Protein AF-A0A2H5C2C5-F1 (afdb_monomer_lite)

pLDDT: mean 87.58, std 14.24, range [34.75, 98.12]

Secondary structure (DSSP, 8-state):
-----STT--S-S-PPPEEEEEEEEE-TTS-EEEEEEEEEEEEETTEEEE-SSHHHHHHHHHHHHHHHHHTTSTTPPEEEEE--SSPEEEEETTEEEEE--SEEEEEE-TTS-EEEEEEEE-----HHHHHHHHHHHHHHTTTSEEEEESTTTTSS----HHHHHHHHHHT---

Organism: Escherichia coli (NCBI:txid562)

InterPro domains:
  IPR059783 Restriction endonuclease-like, C-terminal domain [PF27227] (52-152)

Structure (mmCIF, N/CA/C/O backbone):
data_AF-A0A2H5C2C5-F1
#
_entry.id   AF-A0A2H5C2C5-F1
#
loop_
_atom_site.group_PDB
_atom_site.id
_atom_site.type_symbol
_atom_site.label_atom_id
_atom_site.label_alt_id
_atom_site.label_comp_id
_atom_site.label_asym_id
_atom_site.label_entity_id
_atom_site.label_seq_id
_atom_site.pdbx_PDB_ins_code
_atom_site.Cartn_x
_atom_site.Cartn_y
_atom_site.Cartn_z
_atom_site.occupancy
_atom_site.B_iso_or_equiv
_atom_site.auth_seq_id
_atom_site.auth_comp_id
_atom_site.auth_asym_id
_atom_site.auth_atom_id
_atom_site.pdbx_PDB_model_num
ATOM 1 N N . MET A 1 1 ? 33.306 -13.096 -11.673 1.00 34.75 1 MET A N 1
ATOM 2 C CA . MET A 1 1 ? 31.858 -13.320 -11.874 1.00 34.75 1 MET A CA 1
ATOM 3 C C . MET A 1 1 ? 31.143 -12.064 -11.377 1.00 34.75 1 MET A C 1
ATOM 5 O O . MET A 1 1 ? 31.169 -11.815 -10.180 1.00 34.75 1 MET A O 1
ATOM 9 N N . ARG A 1 2 ? 30.671 -11.184 -12.277 1.00 35.06 2 ARG A N 1
ATOM 10 C CA . ARG A 1 2 ? 29.981 -9.939 -11.882 1.00 35.06 2 ARG A CA 1
ATOM 11 C C . ARG A 1 2 ? 28.638 -10.330 -11.271 1.00 35.06 2 ARG A C 1
ATOM 13 O O . ARG A 1 2 ? 27.804 -10.909 -11.960 1.00 35.06 2 ARG A O 1
ATOM 20 N N . GLY A 1 3 ? 28.491 -10.104 -9.969 1.00 39.91 3 GLY A N 1
ATOM 21 C CA . GLY A 1 3 ? 27.269 -10.416 -9.241 1.00 39.91 3 GLY A CA 1
ATOM 22 C C . GLY A 1 3 ? 26.114 -9.593 -9.793 1.00 39.91 3 GLY A C 1
ATOM 23 O O . GLY A 1 3 ? 26.196 -8.370 -9.845 1.00 39.91 3 GLY A O 1
ATOM 24 N N . ILE A 1 4 ? 25.050 -10.271 -10.212 1.00 41.81 4 ILE A N 1
ATOM 25 C CA . ILE A 1 4 ? 23.765 -9.639 -10.490 1.00 41.81 4 ILE A CA 1
ATOM 26 C C . ILE A 1 4 ? 23.242 -9.107 -9.144 1.00 41.81 4 ILE A C 1
ATOM 28 O O . ILE A 1 4 ? 22.851 -9.886 -8.261 1.00 41.81 4 ILE A O 1
ATOM 32 N N . SER A 1 5 ? 23.305 -7.786 -8.958 1.00 43.16 5 SER A N 1
ATOM 33 C CA . SER A 1 5 ? 22.612 -7.084 -7.881 1.00 43.16 5 SER A CA 1
ATOM 34 C C . SER A 1 5 ? 21.187 -6.793 -8.346 1.00 43.16 5 SER A C 1
ATOM 36 O O . SER A 1 5 ? 20.969 -6.123 -9.349 1.00 43.16 5 SER A O 1
ATOM 38 N N . ILE A 1 6 ? 20.207 -7.333 -7.627 1.00 53.19 6 ILE A N 1
ATOM 39 C CA . ILE A 1 6 ? 18.797 -6.969 -7.786 1.00 53.19 6 ILE A CA 1
ATOM 40 C C . ILE A 1 6 ? 18.451 -6.201 -6.510 1.00 53.19 6 ILE A C 1
ATOM 42 O O . ILE A 1 6 ? 18.675 -6.719 -5.418 1.00 53.19 6 ILE A O 1
ATOM 46 N N . ASN A 1 7 ? 17.976 -4.962 -6.653 1.00 54.75 7 ASN A N 1
ATOM 47 C CA . ASN A 1 7 ? 17.563 -4.050 -5.572 1.00 54.75 7 ASN A CA 1
ATOM 48 C C . ASN A 1 7 ? 18.650 -3.560 -4.598 1.00 54.75 7 ASN A C 1
ATOM 50 O O . ASN A 1 7 ? 18.344 -3.260 -3.452 1.00 54.75 7 ASN A O 1
ATOM 54 N N . GLY A 1 8 ? 19.918 -3.455 -5.013 1.00 43.75 8 GLY A N 1
ATOM 55 C CA . GLY A 1 8 ? 20.953 -2.809 -4.184 1.00 43.75 8 GLY A CA 1
ATOM 56 C C . GLY A 1 8 ? 21.266 -3.501 -2.844 1.00 43.75 8 GLY A C 1
ATOM 57 O O . GLY A 1 8 ? 22.111 -3.012 -2.098 1.00 43.75 8 GLY A O 1
ATOM 58 N N . GLU A 1 9 ? 20.649 -4.647 -2.542 1.00 46.41 9 GLU A N 1
ATOM 59 C CA . GLU A 1 9 ? 20.956 -5.429 -1.349 1.00 46.41 9 GLU A CA 1
ATOM 60 C C . GLU A 1 9 ? 22.286 -6.164 -1.548 1.00 46.41 9 GLU A C 1
ATOM 62 O O . GLU A 1 9 ? 22.389 -7.213 -2.193 1.00 46.41 9 GLU A O 1
ATOM 67 N N . ALA A 1 10 ? 23.341 -5.578 -0.989 1.00 45.31 10 ALA A N 1
ATOM 68 C CA . ALA A 1 10 ? 24.585 -6.273 -0.732 1.00 45.31 10 ALA A CA 1
ATOM 69 C C . ALA A 1 10 ? 24.447 -7.033 0.596 1.00 45.31 10 ALA A C 1
ATOM 71 O O . ALA A 1 10 ? 24.430 -6.393 1.639 1.00 45.31 10 ALA A O 1
ATOM 72 N N . GLN A 1 11 ? 24.368 -8.372 0.544 1.00 46.47 11 GLN A N 1
ATOM 73 C CA . GLN A 1 11 ? 24.955 -9.358 1.486 1.00 46.47 11 GLN A CA 1
ATOM 74 C C . GLN A 1 11 ? 24.100 -10.620 1.729 1.00 46.47 11 GLN A C 1
ATOM 76 O O . GLN A 1 11 ? 22.913 -10.679 1.428 1.00 46.47 11 GLN A O 1
ATOM 81 N N . GLY A 1 12 ? 24.792 -11.672 2.189 1.00 45.47 12 GLY A N 1
ATOM 82 C CA . GLY A 1 12 ? 24.364 -13.069 2.251 1.00 45.47 12 GLY A CA 1
ATOM 83 C C . GLY A 1 12 ? 23.118 -13.343 3.092 1.00 45.47 12 GLY A C 1
ATOM 84 O O . GLY A 1 12 ? 23.030 -12.985 4.261 1.00 45.47 12 GLY A O 1
ATOM 85 N N . GLY A 1 13 ? 22.179 -14.051 2.472 1.00 55.91 13 GLY A N 1
ATOM 86 C CA . GLY A 1 13 ? 20.928 -14.529 3.042 1.00 55.91 13 GLY A CA 1
ATOM 87 C C . GLY A 1 13 ? 20.071 -15.166 1.945 1.00 55.91 13 GLY A C 1
ATOM 88 O O . GLY A 1 13 ? 20.385 -15.045 0.756 1.00 55.91 13 GLY A O 1
ATOM 89 N N . ILE A 1 14 ? 18.994 -15.856 2.331 1.00 57.78 14 ILE A N 1
ATOM 90 C CA . ILE A 1 14 ? 17.983 -16.326 1.374 1.00 57.78 14 ILE A CA 1
ATOM 91 C C . ILE A 1 14 ? 17.306 -15.083 0.803 1.00 57.78 14 ILE A C 1
ATOM 93 O O . ILE A 1 14 ? 16.628 -14.355 1.529 1.00 57.78 14 ILE A O 1
ATOM 97 N N . ARG A 1 15 ? 17.520 -14.824 -0.489 1.00 67.69 15 ARG A N 1
ATOM 98 C CA . ARG A 1 15 ? 16.862 -13.705 -1.162 1.00 67.69 15 ARG A CA 1
ATOM 99 C C . ARG A 1 15 ? 15.348 -13.959 -1.196 1.00 67.69 15 ARG A C 1
ATOM 101 O O . ARG A 1 15 ? 14.944 -15.106 -1.417 1.00 67.69 15 ARG A O 1
ATOM 108 N N . PRO A 1 16 ? 14.510 -12.930 -0.983 1.00 73.25 16 PRO A N 1
ATOM 109 C CA . PRO A 1 16 ? 13.069 -13.074 -1.150 1.00 73.25 16 PRO A CA 1
ATOM 110 C C . PRO A 1 16 ? 12.740 -13.540 -2.580 1.00 73.25 16 PRO A C 1
ATOM 112 O O . PRO A 1 16 ? 13.557 -13.365 -3.484 1.00 73.25 16 PRO A O 1
ATOM 115 N N . PRO A 1 17 ? 11.566 -14.147 -2.816 1.00 87.00 17 PRO A N 1
ATOM 116 C CA . PRO A 1 17 ? 11.157 -14.498 -4.172 1.00 87.00 17 PRO A CA 1
ATOM 117 C C . PRO A 1 17 ? 11.040 -13.242 -5.043 1.00 87.00 17 PRO A C 1
ATOM 119 O O . PRO A 1 17 ? 10.739 -12.169 -4.529 1.00 87.00 17 PRO A O 1
ATOM 122 N N . TYR A 1 18 ? 11.249 -13.377 -6.353 1.00 87.94 18 TYR A N 1
ATOM 123 C CA . TYR A 1 18 ? 11.125 -12.275 -7.309 1.00 87.94 18 TYR A CA 1
ATOM 124 C C . TYR A 1 18 ? 10.106 -12.616 -8.392 1.00 87.94 18 TYR A C 1
ATOM 126 O O . TYR A 1 18 ? 10.045 -13.760 -8.846 1.00 87.94 18 TYR A O 1
ATOM 134 N N . TRP A 1 19 ? 9.367 -11.614 -8.862 1.00 88.06 19 TRP A N 1
ATOM 135 C CA . TRP A 1 19 ? 8.814 -11.663 -10.211 1.00 88.06 19 TRP A CA 1
ATOM 136 C C . TRP A 1 19 ? 9.889 -11.253 -11.192 1.00 88.06 19 TRP A C 1
ATOM 138 O O . TRP A 1 19 ? 10.569 -10.255 -10.971 1.00 88.06 19 TRP A O 1
ATOM 148 N N . VAL A 1 20 ? 10.029 -12.030 -12.263 1.00 89.19 20 VAL A N 1
ATOM 149 C CA . VAL A 1 20 ? 10.970 -11.751 -13.341 1.00 89.19 20 VAL A CA 1
ATOM 150 C C . VAL A 1 20 ? 10.201 -11.709 -14.652 1.00 89.19 20 VAL A C 1
ATOM 152 O O . VAL A 1 20 ? 9.478 -12.650 -14.977 1.00 89.19 20 VAL A O 1
ATOM 155 N N . ILE A 1 21 ? 10.363 -10.623 -15.398 1.00 89.50 21 ILE A N 1
ATOM 156 C CA . ILE A 1 21 ? 9.823 -10.452 -16.746 1.00 89.50 21 ILE A CA 1
ATOM 157 C C . ILE A 1 21 ? 11.021 -10.330 -17.681 1.00 89.50 21 ILE A C 1
ATOM 159 O O . ILE A 1 21 ? 11.888 -9.490 -17.458 1.00 89.50 21 ILE A O 1
ATOM 163 N N . LEU A 1 22 ? 11.084 -11.176 -18.706 1.00 92.56 22 LEU A N 1
ATOM 164 C CA . LEU A 1 22 ? 12.132 -11.140 -19.725 1.00 92.56 22 LEU A CA 1
ATOM 165 C C . LEU A 1 22 ? 11.496 -10.823 -21.076 1.00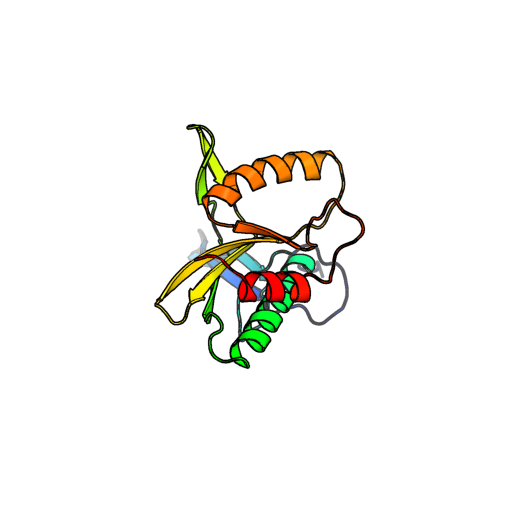 92.56 22 LEU A C 1
ATOM 167 O O . LEU A 1 22 ? 10.531 -11.480 -21.473 1.00 92.56 22 LEU A O 1
ATOM 171 N N . ALA A 1 23 ? 12.047 -9.844 -21.783 1.00 93.69 23 ALA A N 1
ATOM 172 C CA . ALA A 1 23 ? 11.682 -9.549 -23.159 1.00 93.69 23 ALA A CA 1
ATOM 173 C C . ALA A 1 23 ? 12.717 -10.171 -24.098 1.00 93.69 23 ALA A C 1
ATOM 175 O O . ALA A 1 23 ? 13.925 -10.041 -23.886 1.00 93.69 23 ALA A O 1
ATOM 176 N N . PHE A 1 24 ? 12.240 -10.842 -25.144 1.00 94.94 24 PHE A N 1
ATOM 177 C CA . PHE A 1 24 ? 13.087 -11.434 -26.172 1.00 94.94 24 PHE A CA 1
ATOM 178 C C . PHE A 1 24 ? 12.816 -10.769 -27.517 1.00 94.94 24 PHE A C 1
ATOM 180 O O . P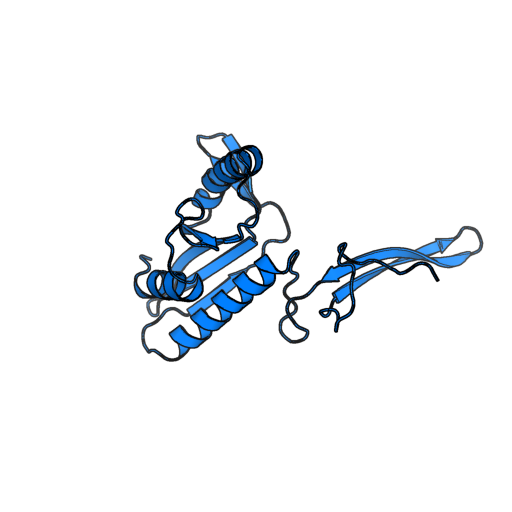HE A 1 24 ? 11.664 -10.533 -27.878 1.00 94.94 24 PHE A O 1
ATOM 187 N N . CYS A 1 25 ? 13.871 -10.519 -28.286 1.00 94.88 25 CYS A N 1
ATOM 188 C CA . CYS A 1 25 ? 13.769 -10.027 -29.654 1.00 94.88 25 CYS A CA 1
ATOM 189 C C . CYS A 1 25 ? 14.628 -10.870 -30.601 1.00 94.88 25 CYS A C 1
ATOM 191 O O . CYS A 1 25 ? 15.470 -11.664 -30.171 1.00 94.88 25 CYS A O 1
ATOM 193 N N . ARG A 1 26 ? 14.397 -10.719 -31.909 1.00 97.25 26 ARG A N 1
ATOM 194 C CA . ARG A 1 26 ? 15.293 -11.272 -32.929 1.00 97.25 26 ARG A CA 1
ATOM 195 C C . ARG A 1 26 ? 16.361 -10.242 -33.273 1.00 97.25 26 ARG A C 1
ATOM 197 O O . ARG A 1 26 ? 16.031 -9.113 -33.623 1.00 97.25 26 ARG A O 1
ATOM 204 N N . SER A 1 27 ? 17.623 -10.639 -33.193 1.00 92.62 27 SER A N 1
ATOM 205 C CA . SER A 1 27 ? 18.751 -9.847 -33.679 1.00 92.62 27 SER A CA 1
ATOM 206 C C . SER A 1 27 ? 18.794 -9.817 -35.210 1.00 92.62 27 SER A C 1
ATOM 208 O O . SER A 1 27 ? 18.114 -10.589 -35.888 1.00 92.62 27 SER A O 1
ATOM 210 N N . ALA A 1 28 ? 19.623 -8.930 -35.767 1.00 92.44 28 ALA A N 1
ATOM 211 C CA . ALA A 1 28 ? 19.786 -8.774 -37.215 1.00 92.44 28 ALA A CA 1
ATOM 212 C C . ALA A 1 28 ? 20.272 -10.055 -37.928 1.00 92.44 28 ALA A C 1
ATOM 214 O O . ALA A 1 28 ? 19.955 -10.264 -39.093 1.00 92.44 28 ALA A O 1
ATOM 215 N N . ASP A 1 29 ? 20.995 -10.933 -37.226 1.00 94.81 29 ASP A N 1
ATOM 216 C CA . ASP A 1 29 ? 21.438 -12.250 -37.708 1.00 94.81 29 ASP A CA 1
ATOM 217 C C . ASP A 1 29 ? 20.410 -13.375 -37.447 1.00 94.81 29 ASP A C 1
ATOM 219 O O . ASP A 1 29 ? 20.708 -14.556 -37.615 1.00 94.81 29 ASP A O 1
ATOM 223 N N . GLY A 1 30 ? 19.188 -13.025 -37.030 1.00 93.81 30 GLY A N 1
ATOM 224 C CA . GLY A 1 30 ? 18.056 -13.940 -36.879 1.00 93.81 30 GLY A CA 1
ATOM 225 C C . GLY A 1 30 ? 18.004 -14.727 -35.565 1.00 93.81 30 GLY A C 1
ATOM 226 O O . GLY A 1 30 ? 17.055 -15.497 -35.370 1.00 93.81 30 GLY A O 1
ATOM 227 N N . ARG A 1 31 ? 18.970 -14.540 -34.654 1.00 95.94 31 ARG A N 1
ATOM 228 C CA . ARG A 1 31 ? 19.009 -15.213 -33.343 1.00 95.94 31 ARG A CA 1
ATOM 229 C C . ARG A 1 31 ? 17.996 -14.603 -32.376 1.00 95.94 31 ARG A C 1
ATOM 231 O O . ARG A 1 31 ? 17.709 -13.414 -32.435 1.00 95.94 31 ARG A O 1
ATOM 238 N N . ILE A 1 32 ? 17.460 -15.415 -31.465 1.00 96.25 32 ILE A N 1
ATOM 239 C CA . ILE A 1 32 ? 16.630 -14.921 -30.358 1.00 96.25 32 ILE A CA 1
ATOM 240 C C . ILE A 1 32 ? 17.563 -14.505 -29.221 1.00 96.25 32 ILE A C 1
ATOM 242 O O . ILE A 1 32 ? 18.345 -15.324 -28.738 1.00 96.25 32 ILE A O 1
ATOM 246 N N . ILE A 1 33 ? 17.474 -13.250 -28.791 1.00 94.81 33 ILE A N 1
ATOM 247 C CA . ILE A 1 33 ? 18.238 -12.705 -27.667 1.00 94.81 33 ILE A CA 1
ATOM 248 C C . ILE A 1 33 ? 17.287 -12.151 -26.606 1.00 94.81 33 ILE A C 1
ATOM 250 O O . ILE A 1 33 ? 16.213 -11.650 -26.932 1.00 94.81 33 ILE A O 1
ATOM 254 N N . CYS A 1 34 ? 17.677 -12.238 -25.333 1.00 93.69 34 CYS A N 1
ATOM 255 C CA . CYS A 1 34 ? 17.005 -11.509 -24.258 1.00 93.69 34 CYS A CA 1
ATOM 256 C C . CYS A 1 34 ? 17.400 -10.034 -24.380 1.00 93.69 34 CYS A C 1
ATOM 258 O O . CYS A 1 34 ? 18.567 -9.701 -24.171 1.00 93.69 34 CYS A O 1
ATOM 260 N N . SER A 1 35 ? 16.463 -9.172 -24.763 1.00 91.88 35 SER A N 1
ATOM 261 C CA . SER A 1 35 ? 16.715 -7.741 -24.936 1.00 91.88 35 SER A CA 1
ATOM 262 C C . SER A 1 35 ? 16.652 -6.998 -23.610 1.00 91.88 35 SER A C 1
ATOM 264 O O . SER A 1 35 ? 17.456 -6.104 -23.367 1.00 91.88 35 SER A O 1
ATOM 266 N N . GLU A 1 36 ? 15.712 -7.384 -22.747 1.00 91.44 36 GLU A N 1
ATOM 267 C CA . GLU A 1 36 ? 15.451 -6.706 -21.480 1.00 91.44 36 GLU A CA 1
ATOM 268 C C . GLU A 1 36 ? 15.052 -7.712 -20.403 1.00 91.44 36 GLU A C 1
ATOM 270 O O . GLU A 1 36 ? 14.472 -8.763 -20.687 1.00 91.44 36 GLU A O 1
ATOM 275 N N . GLY A 1 37 ? 15.356 -7.376 -19.154 1.00 89.19 37 GLY A N 1
ATOM 276 C CA . GLY A 1 37 ? 14.951 -8.149 -17.993 1.00 89.19 37 GLY A CA 1
ATOM 277 C C . GLY A 1 37 ? 14.576 -7.225 -16.845 1.00 89.19 37 GLY A C 1
ATOM 278 O O . GLY A 1 37 ? 15.320 -6.307 -16.508 1.00 89.19 37 GLY A O 1
ATOM 279 N N . TYR A 1 38 ? 13.429 -7.489 -16.237 1.00 85.12 38 TYR A N 1
ATOM 280 C CA . TYR A 1 38 ? 12.930 -6.813 -15.051 1.00 85.12 38 TYR A CA 1
ATOM 281 C C . TYR A 1 38 ? 12.801 -7.826 -13.923 1.00 85.12 38 TYR A C 1
ATOM 283 O O . TYR A 1 38 ? 12.302 -8.927 -14.145 1.00 85.12 38 TYR A O 1
ATOM 291 N N . ALA A 1 39 ? 13.232 -7.460 -12.718 1.00 87.00 39 ALA A N 1
ATOM 292 C CA . ALA A 1 39 ? 13.067 -8.281 -11.530 1.00 87.00 39 ALA A CA 1
ATOM 293 C C . ALA A 1 39 ? 12.573 -7.424 -10.362 1.00 87.00 39 ALA A C 1
ATOM 295 O O . ALA A 1 39 ? 13.134 -6.363 -10.100 1.00 87.00 39 ALA A O 1
ATOM 296 N N . HIS A 1 40 ? 11.559 -7.902 -9.643 1.00 86.44 40 HIS A N 1
ATOM 297 C CA . HIS A 1 40 ? 10.964 -7.189 -8.515 1.00 86.44 40 HIS A CA 1
ATOM 298 C C . HIS A 1 40 ? 10.776 -8.115 -7.316 1.00 86.44 40 HIS A C 1
ATOM 300 O O . HIS A 1 40 ? 10.244 -9.216 -7.461 1.00 86.44 40 HIS A O 1
ATOM 306 N N . ALA A 1 41 ? 11.226 -7.682 -6.137 1.00 88.06 41 ALA A N 1
ATOM 307 C CA . ALA A 1 41 ? 11.161 -8.484 -4.922 1.00 88.06 41 ALA A CA 1
ATOM 308 C C . ALA A 1 41 ? 9.713 -8.639 -4.445 1.00 88.06 41 ALA A C 1
ATOM 310 O O . ALA A 1 41 ? 8.964 -7.676 -4.351 1.00 88.06 41 ALA A O 1
ATOM 311 N N . LEU A 1 42 ? 9.319 -9.854 -4.094 1.00 90.31 42 LEU A N 1
ATOM 312 C CA . LEU A 1 42 ? 7.973 -10.168 -3.632 1.00 90.31 42 LEU A CA 1
ATOM 313 C C . LEU A 1 42 ? 7.955 -10.383 -2.126 1.00 90.31 42 LEU A C 1
ATOM 315 O O . LEU A 1 42 ? 8.959 -10.757 -1.506 1.00 90.31 42 LEU A O 1
ATOM 319 N N . TYR A 1 43 ? 6.782 -10.204 -1.531 1.00 91.44 43 TYR A N 1
ATOM 320 C CA . TYR A 1 43 ? 6.541 -10.486 -0.129 1.00 91.44 43 TYR A CA 1
ATOM 321 C C . TYR A 1 43 ? 6.793 -11.969 0.200 1.00 91.44 43 TYR A C 1
ATOM 323 O O . TYR A 1 43 ? 7.646 -12.287 1.026 1.00 91.44 43 TYR A O 1
ATOM 331 N N . GLN A 1 44 ? 6.119 -12.886 -0.493 1.00 90.19 44 GLN A N 1
ATOM 332 C CA . GLN A 1 44 ? 6.333 -14.336 -0.399 1.00 90.19 44 GLN A CA 1
ATOM 333 C C . GLN A 1 44 ? 5.758 -15.027 -1.646 1.00 90.19 44 GLN A C 1
ATOM 335 O O . GLN A 1 44 ? 4.951 -14.442 -2.359 1.00 90.19 44 GLN A O 1
ATOM 340 N N . LEU A 1 45 ? 6.134 -16.281 -1.917 1.00 86.06 45 LEU A N 1
ATOM 341 C CA . LEU A 1 45 ? 5.662 -16.997 -3.116 1.00 86.06 45 LEU A CA 1
ATOM 342 C C . LEU A 1 45 ? 4.136 -17.180 -3.138 1.00 86.06 45 LEU A C 1
ATOM 344 O O . LEU A 1 45 ? 3.508 -17.044 -4.180 1.00 86.06 45 LEU A O 1
ATOM 348 N N . THR A 1 46 ? 3.538 -17.459 -1.980 1.00 88.50 46 THR A N 1
ATOM 349 C CA . THR A 1 46 ? 2.091 -17.688 -1.814 1.00 88.50 46 THR A CA 1
ATOM 350 C C . THR A 1 46 ? 1.276 -16.399 -1.676 1.00 88.50 46 THR A C 1
ATOM 352 O O . THR A 1 46 ? 0.051 -16.440 -1.652 1.00 88.50 46 THR A O 1
ATOM 355 N N . CYS A 1 47 ? 1.943 -15.249 -1.580 1.00 87.38 47 CYS A N 1
ATOM 356 C CA . CYS A 1 47 ? 1.348 -13.918 -1.528 1.00 87.38 47 CYS A CA 1
ATOM 357 C C . CYS A 1 47 ? 2.303 -12.976 -2.275 1.00 87.38 47 CYS A C 1
ATOM 359 O O . CYS A 1 47 ? 3.116 -12.290 -1.643 1.00 87.38 47 CYS A O 1
ATOM 361 N N . PRO A 1 48 ? 2.276 -13.011 -3.620 1.00 88.94 48 PRO A N 1
ATOM 362 C CA . PRO A 1 48 ? 3.275 -12.381 -4.474 1.00 88.94 48 PRO A CA 1
ATOM 363 C C . PRO A 1 48 ? 3.023 -10.873 -4.612 1.00 88.94 48 PRO A C 1
ATOM 365 O O . PRO A 1 48 ? 2.987 -10.336 -5.711 1.00 88.94 48 PRO A O 1
ATOM 368 N N . VAL A 1 49 ? 2.812 -10.183 -3.489 1.00 91.19 49 VAL A N 1
ATOM 369 C CA . VAL A 1 49 ? 2.718 -8.723 -3.463 1.00 91.19 49 VAL A CA 1
ATOM 370 C C . VAL A 1 49 ? 4.130 -8.177 -3.665 1.00 91.19 49 VAL A C 1
ATOM 372 O O . VAL A 1 49 ? 5.017 -8.526 -2.879 1.00 91.19 49 VAL A O 1
ATOM 375 N N . PRO A 1 50 ? 4.375 -7.380 -4.714 1.00 89.88 50 PRO A N 1
ATOM 376 C CA . PRO A 1 50 ? 5.683 -6.782 -4.933 1.00 89.88 50 PRO A CA 1
ATOM 377 C C . PRO A 1 50 ? 5.965 -5.790 -3.789 1.00 89.88 50 PRO A C 1
ATOM 379 O O . PRO A 1 50 ? 5.029 -5.127 -3.349 1.00 89.88 50 PRO A O 1
ATOM 382 N N . VAL A 1 51 ? 7.201 -5.697 -3.296 1.00 89.94 51 VAL A N 1
ATOM 383 C CA . VAL A 1 51 ? 7.595 -4.761 -2.225 1.00 89.94 51 VAL A CA 1
ATOM 384 C C . VAL A 1 51 ? 8.977 -4.166 -2.488 1.00 89.94 51 VAL A C 1
ATOM 386 O O . VAL A 1 51 ? 9.913 -4.900 -2.826 1.00 89.94 51 VAL A O 1
ATOM 389 N N . ASP A 1 52 ? 9.132 -2.860 -2.271 1.00 85.38 52 ASP A N 1
ATOM 390 C CA . ASP A 1 52 ? 10.342 -2.133 -2.682 1.00 85.38 52 ASP A CA 1
ATOM 391 C C . ASP A 1 52 ? 11.420 -2.107 -1.597 1.00 85.38 52 ASP A C 1
ATOM 393 O O . ASP A 1 52 ? 12.597 -1.879 -1.878 1.00 85.38 52 ASP A O 1
ATOM 397 N N . SER A 1 53 ? 11.042 -2.357 -0.341 1.00 86.88 53 SER A N 1
ATOM 398 C CA . SER A 1 53 ? 11.963 -2.288 0.791 1.00 86.88 53 SER A CA 1
ATOM 399 C C . SER A 1 53 ? 11.641 -3.287 1.902 1.00 86.88 53 SER A C 1
ATOM 401 O O . SER A 1 53 ? 10.539 -3.832 2.019 1.00 86.88 53 SER A O 1
ATOM 403 N N . LYS A 1 54 ? 12.618 -3.503 2.790 1.00 88.06 54 LYS A N 1
ATOM 404 C CA . LYS A 1 54 ? 12.409 -4.260 4.031 1.00 88.06 54 LYS A CA 1
ATOM 405 C C . LYS A 1 54 ? 11.384 -3.592 4.955 1.00 88.06 54 LYS A C 1
ATOM 407 O O . LYS A 1 54 ? 10.666 -4.302 5.654 1.00 88.06 54 LYS A O 1
ATOM 412 N N . LEU A 1 55 ? 11.307 -2.261 4.959 1.00 91.25 55 LEU A N 1
ATOM 413 C CA . LEU A 1 55 ? 10.319 -1.529 5.753 1.00 91.25 55 LEU A CA 1
ATOM 414 C C . LEU A 1 55 ? 8.907 -1.809 5.236 1.00 91.25 55 LEU A C 1
ATOM 416 O O . LEU A 1 55 ? 8.070 -2.264 6.005 1.00 91.25 55 LEU A O 1
ATOM 420 N N . GLU A 1 56 ? 8.680 -1.679 3.930 1.00 93.00 56 GLU A N 1
ATOM 421 C CA . GLU A 1 56 ? 7.381 -1.956 3.302 1.00 93.00 56 GLU A CA 1
ATOM 422 C C . GLU A 1 56 ? 6.936 -3.413 3.534 1.00 93.00 56 GLU A C 1
ATOM 424 O O . GLU A 1 56 ? 5.784 -3.698 3.871 1.00 93.00 56 GLU A O 1
ATOM 429 N N . ARG A 1 57 ? 7.883 -4.359 3.468 1.00 93.62 57 ARG A N 1
ATOM 430 C CA . ARG A 1 57 ? 7.663 -5.768 3.833 1.00 93.62 57 ARG A CA 1
ATOM 431 C C . ARG A 1 57 ? 7.207 -5.939 5.286 1.00 93.62 57 ARG A C 1
ATOM 433 O O . ARG A 1 57 ? 6.359 -6.794 5.572 1.00 93.62 57 ARG A O 1
ATOM 440 N N . ASN A 1 58 ? 7.764 -5.163 6.211 1.00 94.31 58 ASN A N 1
ATOM 441 C CA . ASN A 1 58 ? 7.361 -5.186 7.616 1.00 94.31 58 ASN A CA 1
ATOM 442 C C . ASN A 1 58 ? 5.961 -4.582 7.797 1.00 94.31 58 ASN A C 1
ATOM 444 O O . ASN A 1 58 ? 5.146 -5.189 8.499 1.00 94.31 58 ASN A O 1
ATOM 448 N N . THR A 1 59 ? 5.651 -3.480 7.106 1.00 97.00 59 THR A N 1
ATOM 449 C CA . THR A 1 59 ? 4.316 -2.862 7.070 1.00 97.00 59 THR A CA 1
ATOM 450 C C . THR A 1 59 ? 3.264 -3.866 6.598 1.00 97.00 59 THR A C 1
ATOM 452 O O . THR A 1 59 ? 2.272 -4.110 7.290 1.00 97.00 59 THR A O 1
ATOM 455 N N . LEU A 1 60 ? 3.506 -4.551 5.473 1.00 97.00 60 LEU A N 1
ATOM 456 C CA . LEU A 1 60 ? 2.601 -5.581 4.951 1.00 97.00 60 LEU A CA 1
ATOM 457 C C . LEU A 1 60 ? 2.421 -6.739 5.943 1.00 97.00 60 LEU A C 1
ATOM 459 O O . LEU A 1 60 ? 1.300 -7.181 6.199 1.00 97.00 60 LEU A O 1
ATOM 463 N N . THR A 1 61 ? 3.507 -7.191 6.576 1.00 96.69 61 THR A N 1
ATOM 464 C CA . THR A 1 61 ? 3.445 -8.221 7.628 1.00 96.69 61 THR A CA 1
ATOM 465 C C . THR A 1 61 ? 2.578 -7.775 8.807 1.00 96.69 61 THR A C 1
ATOM 467 O O . THR A 1 61 ? 1.807 -8.563 9.361 1.00 96.69 61 THR A O 1
ATOM 470 N N . ALA A 1 62 ? 2.683 -6.514 9.221 1.00 97.75 62 ALA A N 1
ATOM 471 C CA . ALA A 1 62 ? 1.862 -5.955 10.285 1.00 97.75 62 ALA A CA 1
ATOM 472 C C . ALA A 1 62 ? 0.374 -5.921 9.898 1.00 97.75 62 ALA A C 1
ATOM 474 O O . ALA A 1 62 ? -0.456 -6.352 10.699 1.00 97.75 62 ALA A O 1
ATOM 475 N N . LEU A 1 63 ? 0.037 -5.508 8.673 1.00 97.81 63 LEU A N 1
ATOM 476 C CA . LEU A 1 63 ? -1.343 -5.494 8.169 1.00 97.81 63 LEU A CA 1
ATOM 477 C C . LEU A 1 63 ? -1.954 -6.902 8.099 1.00 97.81 63 LEU A C 1
ATOM 479 O O . LEU A 1 63 ? -3.082 -7.105 8.548 1.00 97.81 63 LEU A O 1
ATOM 483 N N . LEU A 1 64 ? -1.200 -7.902 7.633 1.00 96.44 64 LEU A N 1
ATOM 484 C CA . LEU A 1 64 ? -1.654 -9.300 7.598 1.00 96.44 64 LEU A CA 1
ATOM 485 C C . LEU A 1 64 ? -1.912 -9.871 9.001 1.00 96.44 64 LEU A C 1
ATOM 487 O O . LEU A 1 64 ? -2.874 -10.619 9.211 1.00 96.44 64 LEU A O 1
ATOM 491 N N . ASN A 1 65 ? -1.094 -9.489 9.987 1.00 97.31 65 ASN A N 1
ATOM 492 C CA . ASN A 1 65 ? -1.337 -9.841 11.387 1.00 97.31 65 ASN A CA 1
ATOM 493 C C . ASN A 1 65 ? -2.640 -9.222 11.904 1.00 97.31 65 ASN A C 1
ATOM 495 O O . ASN A 1 65 ? -3.423 -9.907 12.559 1.00 97.31 65 ASN A O 1
ATOM 499 N N . VAL A 1 66 ? -2.897 -7.953 11.578 1.00 97.81 66 VAL A N 1
ATOM 500 C CA . VAL A 1 66 ? -4.130 -7.255 11.966 1.00 97.81 66 VAL A CA 1
ATOM 501 C C . VAL A 1 66 ? -5.358 -7.914 11.345 1.00 97.81 66 VAL A C 1
ATOM 503 O O . VAL A 1 66 ? -6.300 -8.224 12.073 1.00 97.81 66 VAL A O 1
ATOM 506 N N . ALA A 1 67 ? -5.326 -8.221 10.045 1.00 96.75 67 ALA A N 1
ATOM 507 C CA . ALA A 1 67 ? -6.396 -8.960 9.373 1.00 96.75 67 ALA A CA 1
ATOM 508 C C . ALA A 1 67 ? -6.662 -10.318 10.050 1.00 96.75 67 ALA A C 1
ATOM 510 O O . ALA A 1 67 ? -7.810 -10.686 10.305 1.00 96.75 67 ALA A O 1
ATOM 511 N N . SER A 1 68 ? -5.596 -11.032 10.425 1.00 96.50 68 SER A N 1
ATOM 512 C CA . SER A 1 68 ? -5.693 -12.312 11.137 1.00 96.50 68 SER A CA 1
ATOM 513 C C . SER A 1 68 ? -6.307 -12.179 12.533 1.00 96.50 68 SER A C 1
ATOM 515 O O . SER A 1 68 ? -6.991 -13.095 12.987 1.00 96.50 68 SER A O 1
ATOM 517 N N . TRP A 1 69 ? -6.066 -11.070 13.237 1.00 97.06 69 TRP A N 1
ATOM 518 C CA . TRP A 1 69 ? -6.671 -10.802 14.544 1.00 97.06 69 TRP A CA 1
ATOM 519 C C . TRP A 1 69 ? -8.147 -10.440 14.427 1.00 97.06 69 TRP A C 1
ATOM 521 O O . TRP A 1 69 ? -8.953 -10.993 15.172 1.00 97.06 69 TRP A O 1
ATOM 531 N N . LEU A 1 70 ? -8.504 -9.566 13.481 1.00 96.31 70 LEU A N 1
ATOM 532 C CA . LEU A 1 70 ? -9.892 -9.164 13.242 1.00 96.31 70 LEU A CA 1
ATOM 533 C C . LEU A 1 70 ? -10.752 -10.374 12.879 1.00 96.31 70 LEU A C 1
ATOM 535 O O . LEU A 1 70 ? -11.755 -10.615 13.539 1.00 96.31 70 LEU A O 1
ATOM 539 N N . LYS A 1 71 ? -10.288 -11.235 11.962 1.00 94.56 71 LYS A N 1
ATOM 540 C CA . LYS A 1 71 ? -11.007 -12.452 11.539 1.00 94.56 71 LYS A CA 1
ATOM 541 C C . LYS A 1 71 ? -11.427 -13.376 12.696 1.00 94.56 71 LYS A C 1
ATOM 543 O O . LYS A 1 71 ? -12.383 -14.132 12.557 1.00 94.56 71 LYS A O 1
ATOM 548 N N . ARG A 1 72 ? -10.730 -13.341 13.839 1.00 94.44 72 ARG A N 1
ATOM 549 C CA . ARG A 1 72 ? -11.061 -14.150 15.031 1.00 94.44 72 ARG A CA 1
ATOM 550 C C . ARG A 1 72 ? -12.198 -13.565 15.872 1.00 94.44 72 ARG A C 1
ATOM 552 O O . ARG A 1 72 ? -12.670 -14.241 16.781 1.00 94.44 72 ARG A O 1
ATOM 559 N N . LYS A 1 73 ? -12.618 -12.324 15.616 1.00 93.00 73 LYS A N 1
ATOM 560 C CA . LYS A 1 73 ? -13.638 -11.613 16.386 1.00 93.00 73 LYS A CA 1
ATOM 561 C C . LYS A 1 73 ? -14.884 -11.362 15.521 1.00 93.00 73 LYS A C 1
ATOM 563 O O . LYS A 1 73 ? -14.782 -10.668 14.508 1.00 93.00 73 LYS A O 1
ATOM 568 N N . PRO A 1 74 ? -16.064 -11.870 15.921 1.00 90.75 74 PRO A N 1
ATOM 569 C CA . PRO A 1 74 ? -17.316 -11.592 15.223 1.00 90.75 74 PRO A CA 1
ATOM 570 C C . PRO A 1 74 ? -17.622 -10.092 15.151 1.00 90.75 74 PRO A C 1
ATOM 572 O O . PRO A 1 74 ? -17.284 -9.338 16.064 1.00 90.75 74 PRO A O 1
ATOM 575 N N . GLY A 1 75 ? -18.286 -9.671 14.073 1.00 90.19 75 GLY A N 1
ATOM 576 C CA . GLY A 1 75 ? -18.711 -8.281 13.881 1.00 90.19 75 GLY A CA 1
ATOM 577 C C . GLY A 1 75 ? -17.591 -7.305 13.502 1.00 90.19 75 GLY A C 1
ATOM 578 O O . GLY A 1 75 ? -17.831 -6.103 13.461 1.00 90.19 75 GLY A O 1
ATOM 579 N N . THR A 1 76 ? -16.377 -7.793 13.237 1.00 94.94 76 THR A N 1
ATOM 580 C CA . THR A 1 76 ? -15.272 -6.975 12.715 1.00 94.94 76 THR A CA 1
ATOM 581 C C . THR A 1 76 ? -15.312 -6.890 11.187 1.00 94.94 76 THR A C 1
ATOM 583 O O . THR A 1 76 ? -15.930 -7.746 10.549 1.00 94.94 76 THR A O 1
ATOM 586 N N . PRO A 1 77 ? -14.684 -5.863 10.582 1.00 95.94 77 PRO A N 1
ATOM 587 C CA . PRO A 1 77 ? -14.647 -5.750 9.132 1.00 95.94 77 PRO A CA 1
ATOM 588 C C . PRO A 1 77 ? -13.819 -6.839 8.457 1.00 95.94 77 PRO A C 1
ATOM 590 O O . PRO A 1 77 ? -12.770 -7.256 8.953 1.00 95.94 77 PRO A O 1
ATOM 593 N N . GLU A 1 78 ? -14.244 -7.198 7.251 1.00 95.75 78 GLU A N 1
ATOM 594 C CA . GLU A 1 78 ? -13.396 -7.877 6.281 1.00 95.75 78 GLU A CA 1
ATOM 595 C C . GLU A 1 78 ? -12.442 -6.860 5.643 1.00 95.75 78 GLU A C 1
ATOM 597 O O . GLU A 1 78 ? -12.855 -5.760 5.272 1.00 95.75 78 GLU A O 1
ATOM 602 N N . LEU A 1 79 ? -11.160 -7.214 5.529 1.00 97.19 79 LEU A N 1
ATOM 603 C CA . LEU A 1 79 ? -10.143 -6.345 4.940 1.00 97.19 79 LEU A CA 1
ATOM 604 C C . LEU A 1 79 ? -9.712 -6.874 3.572 1.00 97.19 79 LEU A C 1
ATOM 606 O O . LEU A 1 79 ? -9.323 -8.036 3.455 1.00 97.19 79 LEU A O 1
ATOM 610 N N . SER A 1 80 ? -9.683 -5.999 2.571 1.00 96.44 80 SER A N 1
ATOM 611 C CA . SER A 1 80 ? -8.964 -6.216 1.314 1.00 96.44 80 SER A CA 1
ATOM 612 C C . SER A 1 80 ? -7.828 -5.207 1.185 1.00 96.44 80 SER A C 1
ATOM 614 O O . SER A 1 80 ? -7.957 -4.064 1.621 1.00 96.44 80 SER A O 1
ATOM 616 N N . LEU A 1 81 ? -6.712 -5.619 0.587 1.00 96.19 81 LEU A N 1
ATOM 617 C CA . LEU A 1 81 ? -5.517 -4.792 0.438 1.00 96.19 81 LEU A CA 1
ATOM 618 C C . LEU A 1 81 ? -5.162 -4.645 -1.039 1.00 96.19 81 LEU A C 1
ATOM 620 O O . LEU A 1 81 ? -5.138 -5.622 -1.782 1.00 96.19 81 LEU A O 1
ATOM 624 N N . GLU A 1 82 ? -4.848 -3.419 -1.424 1.00 95.44 82 GLU A N 1
ATOM 625 C CA . GLU A 1 82 ? -4.294 -3.037 -2.713 1.00 95.44 82 GLU A CA 1
ATOM 626 C C . GLU A 1 82 ? -2.905 -2.433 -2.479 1.00 95.44 82 GLU A C 1
ATOM 628 O O . GLU A 1 82 ? -2.734 -1.609 -1.579 1.00 95.44 82 GLU A O 1
ATOM 633 N N . ARG A 1 83 ? -1.918 -2.839 -3.282 1.00 94.38 83 ARG A N 1
ATOM 634 C CA . ARG A 1 83 ? -0.636 -2.137 -3.414 1.00 94.38 83 ARG A CA 1
ATOM 635 C C . ARG A 1 83 ? -0.620 -1.470 -4.790 1.00 94.38 83 ARG A C 1
ATOM 637 O O . ARG A 1 83 ? -0.443 -2.187 -5.780 1.00 94.38 83 ARG A O 1
ATOM 644 N N . PRO A 1 84 ? -0.859 -0.154 -4.880 1.00 94.38 84 PRO A N 1
ATOM 645 C CA . PRO A 1 84 ? -0.823 0.550 -6.153 1.00 94.38 84 PRO A CA 1
ATOM 646 C C . PRO A 1 84 ? 0.536 0.385 -6.844 1.00 94.38 84 PRO A C 1
ATOM 648 O O . PRO A 1 84 ? 1.584 0.513 -6.217 1.00 94.38 84 PRO A O 1
ATOM 651 N N . LEU A 1 85 ? 0.514 0.088 -8.144 1.00 89.75 85 LEU A N 1
ATOM 652 C CA . LEU A 1 85 ? 1.723 0.010 -8.982 1.00 89.75 85 LEU A CA 1
ATOM 653 C C . LEU A 1 85 ? 1.945 1.279 -9.812 1.00 89.75 85 LEU A C 1
ATOM 655 O O . LEU A 1 85 ? 3.017 1.466 -10.382 1.00 89.75 85 LEU A O 1
ATOM 659 N N . PHE A 1 86 ? 0.922 2.129 -9.897 1.00 91.50 86 PHE A N 1
ATOM 660 C CA . PHE A 1 86 ? 0.904 3.339 -10.706 1.00 91.50 86 PHE A CA 1
ATOM 661 C C . PHE A 1 86 ? 0.348 4.501 -9.896 1.00 91.50 86 PHE A C 1
ATOM 663 O O . PHE A 1 86 ? -0.473 4.311 -8.994 1.00 91.50 86 PHE A O 1
ATOM 670 N N . ASP A 1 87 ? 0.787 5.704 -10.253 1.00 94.19 87 ASP A N 1
ATOM 671 C CA . ASP A 1 87 ? 0.298 6.937 -9.659 1.00 94.19 87 ASP A CA 1
ATOM 672 C C . ASP A 1 87 ? -1.231 7.044 -9.752 1.00 94.19 87 ASP A C 1
ATOM 674 O O . ASP A 1 87 ? -1.838 6.853 -10.808 1.00 94.19 87 ASP A O 1
ATOM 678 N N . THR A 1 88 ? -1.854 7.406 -8.635 1.00 94.69 88 THR A N 1
ATOM 679 C CA . THR A 1 88 ? -3.282 7.703 -8.543 1.00 94.69 88 THR A CA 1
ATOM 680 C C . THR A 1 88 ? -3.508 9.201 -8.705 1.00 94.69 88 THR A C 1
ATOM 682 O O . THR A 1 88 ? -2.934 10.016 -7.979 1.00 94.69 88 THR A O 1
ATOM 685 N N . GLU A 1 89 ? -4.372 9.565 -9.648 1.00 96.25 89 GLU A N 1
ATOM 686 C CA . GLU A 1 89 ? -4.830 10.940 -9.840 1.00 96.25 89 GLU A CA 1
ATOM 687 C C . GLU A 1 89 ? -5.722 11.390 -8.672 1.00 96.25 89 GLU A C 1
ATOM 689 O O . GLU A 1 89 ? -6.687 10.716 -8.312 1.00 96.25 89 GLU A O 1
ATOM 694 N N . VAL A 1 90 ? -5.417 12.554 -8.097 1.00 95.62 90 VAL A N 1
ATOM 695 C CA . VAL A 1 90 ? -6.186 13.188 -7.018 1.00 95.62 90 VAL A CA 1
ATOM 696 C C . VAL A 1 90 ? -6.301 14.694 -7.253 1.00 95.62 90 VAL A C 1
ATOM 698 O O . VAL A 1 90 ? -5.462 15.296 -7.921 1.00 95.62 90 VAL A O 1
ATOM 701 N N . TYR A 1 91 ? -7.315 15.326 -6.662 1.00 94.06 91 TYR A N 1
ATOM 702 C CA . TYR A 1 91 ? -7.510 16.776 -6.732 1.00 94.06 91 TYR A CA 1
ATOM 703 C C . TYR A 1 91 ? -7.330 17.389 -5.345 1.00 94.06 91 TYR A C 1
ATOM 705 O O . TYR A 1 91 ? -8.033 17.034 -4.403 1.00 94.06 91 TYR A O 1
ATOM 713 N N . VAL A 1 92 ? -6.384 18.317 -5.205 1.00 92.62 92 VAL A N 1
ATOM 714 C CA . VAL A 1 92 ? -6.110 19.025 -3.946 1.00 92.62 92 VAL A CA 1
ATOM 715 C C . VAL A 1 92 ? -6.249 20.514 -4.203 1.00 92.62 92 VAL A C 1
ATOM 717 O O . VAL A 1 92 ? -5.500 21.063 -5.003 1.00 92.62 92 VAL A O 1
ATOM 720 N N . ASN A 1 93 ? -7.187 21.172 -3.518 1.00 91.50 93 ASN A N 1
ATOM 721 C CA . ASN A 1 93 ? -7.485 22.599 -3.705 1.00 91.50 93 ASN A CA 1
ATOM 722 C C . ASN A 1 93 ? -7.768 22.971 -5.178 1.00 91.50 93 ASN A C 1
ATOM 724 O O . ASN A 1 93 ? -7.356 24.026 -5.644 1.00 91.50 93 ASN A O 1
ATOM 728 N N . GLY A 1 94 ? -8.438 22.082 -5.921 1.00 91.12 94 GLY A N 1
ATOM 729 C CA . GLY A 1 94 ? -8.748 22.274 -7.344 1.00 91.12 94 GLY A CA 1
ATOM 730 C C . GLY A 1 94 ? -7.596 21.967 -8.308 1.00 91.12 94 GLY A C 1
ATOM 731 O O . GLY A 1 94 ? -7.816 21.934 -9.515 1.00 91.12 94 GLY A O 1
ATOM 732 N N . GLU A 1 95 ? -6.391 21.681 -7.809 1.00 93.94 95 GLU A N 1
ATOM 733 C CA . GLU A 1 95 ? -5.247 21.299 -8.638 1.00 93.94 95 GLU A CA 1
ATOM 734 C C . GLU A 1 95 ? -5.137 19.783 -8.783 1.00 93.94 95 GLU A C 1
ATOM 736 O O . GLU A 1 95 ? -5.195 19.037 -7.798 1.00 93.94 95 GLU A O 1
ATOM 741 N N . LYS A 1 96 ? -4.895 19.338 -10.019 1.00 95.19 96 LYS A N 1
ATOM 742 C CA . LYS A 1 96 ? -4.593 17.945 -10.339 1.00 95.19 96 LYS A CA 1
ATOM 743 C C . LYS A 1 96 ? -3.218 17.557 -9.789 1.00 95.19 96 LYS A C 1
ATOM 745 O O . LYS A 1 96 ? -2.217 18.203 -10.097 1.00 95.19 96 LYS A O 1
ATOM 750 N N . LYS A 1 97 ? -3.161 16.480 -9.007 1.00 94.56 97 LYS A N 1
ATOM 751 C CA . LYS A 1 97 ? -1.935 15.898 -8.447 1.00 94.56 97 LYS A CA 1
ATOM 752 C C . LYS A 1 97 ? -1.933 14.386 -8.628 1.00 94.56 97 LYS A C 1
ATOM 754 O O . LYS A 1 97 ? -2.960 13.778 -8.912 1.00 94.56 97 LYS A O 1
ATOM 759 N N . TYR A 1 98 ? -0.762 13.797 -8.439 1.00 94.94 98 TYR A N 1
ATOM 760 C CA . TYR A 1 98 ? -0.545 12.361 -8.515 1.00 94.94 98 TYR A CA 1
ATOM 761 C C . TYR A 1 98 ? 0.122 11.895 -7.226 1.00 94.94 98 TYR A C 1
ATOM 763 O O . TYR A 1 98 ? 1.045 12.550 -6.730 1.00 94.94 98 TYR A O 1
ATOM 771 N N . VAL A 1 99 ? -0.393 10.813 -6.652 1.00 95.50 99 VAL A N 1
ATOM 772 C CA . VAL A 1 99 ? 0.135 10.203 -5.429 1.00 95.50 99 VAL A CA 1
ATOM 773 C C . VAL A 1 99 ? 0.216 8.694 -5.588 1.00 95.50 99 VAL A C 1
ATOM 775 O O . VAL A 1 99 ? -0.645 8.087 -6.219 1.00 95.50 99 VAL A O 1
ATOM 778 N N . LEU A 1 100 ? 1.214 8.093 -4.955 1.00 94.88 100 LEU A N 1
ATOM 779 C CA . LEU A 1 100 ? 1.425 6.654 -4.950 1.00 9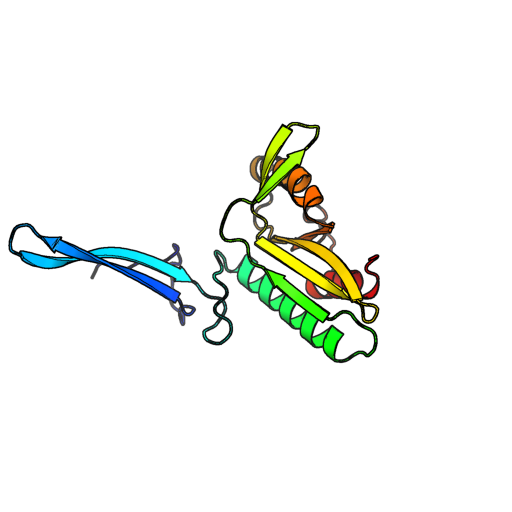4.88 100 LEU A CA 1
ATOM 780 C C . LEU A 1 100 ? 1.621 6.205 -3.499 1.00 94.88 100 LEU A C 1
ATOM 782 O O . LEU A 1 100 ? 2.739 6.305 -3.000 1.00 94.88 100 LEU A O 1
ATOM 786 N N . PRO A 1 101 ? 0.545 5.827 -2.787 1.00 95.81 101 PRO A N 1
ATOM 787 C CA . PRO A 1 101 ? 0.678 5.268 -1.448 1.00 95.81 101 PRO A CA 1
ATOM 788 C C . PRO A 1 101 ? 1.176 3.825 -1.517 1.00 95.81 101 PRO A C 1
ATOM 790 O O . PRO A 1 101 ? 0.842 3.107 -2.461 1.00 95.81 101 PRO A O 1
ATOM 793 N N . ASP A 1 102 ? 1.893 3.378 -0.487 1.00 95.88 102 ASP A N 1
ATOM 794 C CA . ASP A 1 102 ? 2.399 2.000 -0.439 1.00 95.88 102 ASP A CA 1
ATOM 795 C C . ASP A 1 102 ? 1.261 0.971 -0.397 1.00 95.88 102 ASP A C 1
ATOM 797 O O . ASP A 1 102 ? 1.280 -0.026 -1.122 1.00 95.88 102 ASP A O 1
ATOM 801 N N . PHE A 1 103 ? 0.241 1.212 0.436 1.00 97.56 103 PHE A N 1
ATOM 802 C CA . PHE A 1 103 ? -0.921 0.328 0.534 1.00 97.56 103 PHE A CA 1
ATOM 803 C C . PHE A 1 103 ? -2.230 1.090 0.708 1.00 97.56 103 PHE A C 1
ATOM 805 O O . PHE A 1 103 ? -2.309 2.118 1.380 1.00 97.56 103 PHE A O 1
ATOM 812 N N . ILE A 1 104 ? -3.306 0.521 0.173 1.00 98.12 104 ILE A N 1
ATOM 813 C CA . ILE A 1 104 ? -4.678 0.952 0.419 1.00 98.12 104 ILE A CA 1
ATOM 814 C C . ILE A 1 104 ? -5.454 -0.252 0.942 1.00 98.12 104 ILE A C 1
ATOM 816 O O . ILE A 1 104 ? -5.590 -1.272 0.271 1.00 98.12 104 ILE A O 1
ATOM 820 N N . VAL A 1 105 ? -5.985 -0.135 2.154 1.00 98.12 105 VAL A N 1
ATOM 821 C CA . VAL A 1 105 ? -6.830 -1.153 2.772 1.00 98.12 105 VAL A CA 1
ATOM 822 C C . VAL A 1 105 ? -8.280 -0.705 2.684 1.00 98.12 105 VAL A C 1
ATOM 824 O O . VAL A 1 105 ? -8.640 0.363 3.175 1.00 98.12 105 VAL A O 1
ATOM 827 N N . THR A 1 106 ? -9.129 -1.531 2.085 1.00 98.06 106 THR A N 1
ATOM 828 C CA . THR A 1 106 ? -10.579 -1.352 2.157 1.00 98.06 106 THR A CA 1
ATOM 829 C C . THR A 1 106 ? -11.116 -2.236 3.269 1.00 98.06 106 THR A C 1
ATOM 831 O O . THR A 1 106 ? -10.957 -3.455 3.234 1.00 98.06 106 THR A O 1
ATOM 834 N N . ALA A 1 107 ? -11.743 -1.618 4.263 1.00 97.69 107 ALA A N 1
ATOM 835 C CA . ALA A 1 107 ? -12.461 -2.305 5.322 1.00 97.69 107 ALA A CA 1
ATOM 836 C C . ALA A 1 107 ? -13.949 -2.335 4.974 1.00 97.69 107 ALA A C 1
ATOM 838 O O . ALA A 1 107 ? -14.547 -1.281 4.752 1.00 97.69 107 ALA A O 1
ATOM 839 N N . ARG A 1 108 ? -14.546 -3.526 4.937 1.00 96.88 108 ARG A N 1
ATOM 840 C CA . ARG A 1 108 ? -15.978 -3.738 4.716 1.00 96.88 108 ARG A CA 1
ATOM 841 C C . ARG A 1 108 ? -16.632 -4.204 6.010 1.00 96.88 108 ARG A C 1
ATOM 843 O O . ARG A 1 108 ? -16.332 -5.292 6.498 1.00 96.88 108 ARG A O 1
ATOM 850 N N . ALA A 1 109 ? -17.516 -3.380 6.558 1.00 94.50 109 ALA A N 1
ATOM 851 C CA . ALA A 1 109 ? -18.319 -3.717 7.723 1.00 94.50 109 ALA A CA 1
ATOM 852 C C . ALA A 1 109 ? -19.328 -4.841 7.411 1.00 94.50 109 ALA A C 1
ATOM 854 O O . ALA A 1 109 ? -19.710 -5.021 6.251 1.00 94.50 109 ALA A O 1
ATOM 855 N N . PRO A 1 110 ? -19.827 -5.560 8.435 1.00 92.25 110 PRO A N 1
ATOM 856 C CA . PRO A 1 110 ? -20.870 -6.573 8.258 1.00 92.25 110 PRO A CA 1
ATOM 857 C C . PRO A 1 110 ? -22.173 -6.046 7.639 1.00 92.25 110 PRO A C 1
ATOM 859 O O . PRO A 1 110 ? -22.894 -6.809 7.005 1.00 92.25 110 PRO A O 1
ATOM 862 N N . ASP A 1 111 ? -22.473 -4.752 7.805 1.00 93.62 111 ASP A N 1
ATOM 863 C CA . ASP A 1 111 ? -23.633 -4.084 7.195 1.00 93.62 111 ASP A CA 1
ATOM 864 C C . ASP A 1 111 ? -23.400 -3.683 5.723 1.00 93.62 111 ASP A C 1
ATOM 866 O O . ASP A 1 111 ? -24.267 -3.081 5.093 1.00 93.62 111 ASP A O 1
ATOM 870 N N . GLY A 1 112 ? -22.231 -4.019 5.166 1.00 93.75 112 GLY A N 1
ATOM 871 C CA . GLY A 1 112 ? -21.846 -3.753 3.785 1.00 93.75 112 GLY A CA 1
ATOM 872 C C . GLY A 1 112 ? -21.188 -2.393 3.556 1.00 93.75 112 GLY A C 1
ATOM 873 O O . GLY A 1 112 ? -20.657 -2.176 2.464 1.00 93.75 112 GLY A O 1
ATOM 874 N N . LYS A 1 113 ? -21.159 -1.489 4.545 1.00 95.69 113 LYS A N 1
ATOM 875 C CA . LYS A 1 113 ? -20.475 -0.199 4.387 1.00 95.69 113 LYS A CA 1
ATOM 876 C C . LYS A 1 113 ? -18.970 -0.392 4.264 1.00 95.69 113 LYS A C 1
ATOM 878 O O . LYS A 1 113 ? -18.389 -1.310 4.843 1.00 95.69 113 LYS A O 1
ATOM 883 N N . THR A 1 114 ? -18.324 0.496 3.518 1.00 96.25 114 THR A N 1
ATOM 884 C CA . THR A 1 114 ? -16.891 0.400 3.237 1.00 96.25 114 THR A CA 1
ATOM 885 C C . THR A 1 114 ? -16.169 1.689 3.570 1.00 96.25 114 THR A C 1
ATOM 887 O O . THR A 1 114 ? -16.644 2.762 3.216 1.00 96.25 114 THR A O 1
ATOM 890 N N . ALA A 1 115 ? -14.977 1.571 4.142 1.00 96.81 115 ALA A N 1
ATOM 891 C CA . ALA A 1 115 ? -14.068 2.688 4.347 1.00 96.81 115 ALA A CA 1
ATOM 892 C C . ALA A 1 115 ? -12.671 2.339 3.829 1.00 96.81 115 ALA A C 1
ATOM 894 O O . ALA A 1 115 ? -12.218 1.195 3.927 1.00 96.81 115 ALA A O 1
ATOM 895 N N . ARG A 1 116 ? -11.990 3.338 3.261 1.00 97.62 116 ARG A N 1
ATOM 896 C CA . ARG A 1 116 ? -10.627 3.206 2.736 1.00 97.62 116 ARG A CA 1
ATOM 897 C C . ARG A 1 116 ? -9.634 3.798 3.720 1.00 97.62 116 ARG A C 1
ATOM 899 O O . ARG A 1 116 ? -9.798 4.925 4.189 1.00 97.62 116 ARG A O 1
ATOM 906 N N . VAL A 1 117 ? -8.587 3.038 3.987 1.00 98.12 117 VAL A N 1
ATOM 907 C CA . VAL A 1 117 ? -7.474 3.411 4.847 1.00 98.12 117 VAL A CA 1
ATOM 908 C C . VAL A 1 117 ? -6.204 3.361 4.013 1.00 98.12 117 VAL A C 1
ATOM 910 O O . VAL A 1 117 ? -5.857 2.320 3.464 1.00 98.12 117 VAL A O 1
ATOM 913 N N . VAL A 1 118 ? -5.533 4.497 3.885 1.00 98.06 118 VAL A N 1
ATOM 914 C CA . VAL A 1 118 ? -4.306 4.647 3.100 1.00 98.06 118 VAL A CA 1
ATOM 915 C C . VAL A 1 118 ? -3.120 4.517 4.043 1.00 98.06 118 VAL A C 1
ATOM 917 O O . VAL A 1 118 ? -3.124 5.129 5.110 1.00 98.06 118 VAL A O 1
ATOM 920 N N . ILE A 1 119 ? -2.125 3.721 3.672 1.00 97.69 119 ILE A N 1
ATOM 921 C CA . ILE A 1 119 ? -0.944 3.443 4.485 1.00 97.69 119 ILE A CA 1
ATOM 922 C C . ILE A 1 119 ? 0.299 3.905 3.739 1.00 97.69 119 ILE A C 1
ATOM 924 O O . ILE A 1 119 ? 0.508 3.514 2.592 1.00 97.69 119 ILE A O 1
ATOM 928 N N . GLU A 1 120 ? 1.133 4.670 4.436 1.00 95.81 120 GLU A N 1
ATOM 929 C CA . GLU A 1 120 ? 2.459 5.061 3.970 1.00 95.81 120 GLU A CA 1
ATOM 930 C C . GLU A 1 120 ? 3.544 4.519 4.906 1.00 95.81 120 GLU A C 1
ATOM 932 O O . GLU A 1 120 ? 3.508 4.749 6.118 1.00 95.81 120 GLU A O 1
ATOM 937 N N . THR A 1 121 ? 4.537 3.831 4.356 1.00 94.00 121 THR A N 1
ATOM 938 C CA . THR A 1 121 ? 5.719 3.381 5.088 1.00 94.00 121 THR A CA 1
ATOM 939 C C . THR A 1 121 ? 6.761 4.492 5.119 1.00 94.00 121 THR A C 1
ATOM 941 O O . THR A 1 121 ? 7.186 5.032 4.094 1.00 94.00 121 THR A O 1
ATOM 944 N N . MET A 1 122 ? 7.216 4.825 6.319 1.00 90.69 122 MET A N 1
ATOM 945 C CA . MET A 1 122 ? 8.200 5.869 6.563 1.00 90.69 122 MET A CA 1
ATOM 946 C C . MET A 1 122 ? 9.541 5.233 6.931 1.00 90.69 122 MET A C 1
ATOM 948 O O . MET A 1 122 ? 9.594 4.227 7.634 1.00 90.69 122 MET A O 1
ATOM 952 N N . GLY A 1 123 ? 10.634 5.802 6.416 1.00 79.88 123 GLY A N 1
ATOM 953 C CA . GLY A 1 123 ? 11.977 5.243 6.602 1.00 79.88 123 GLY A CA 1
ATOM 954 C C . GLY A 1 123 ? 13.048 6.246 7.014 1.00 79.88 123 GLY A C 1
ATOM 955 O O . GLY A 1 123 ? 13.880 5.910 7.848 1.00 79.88 123 GLY A O 1
ATOM 956 N N . TYR A 1 124 ? 13.033 7.462 6.457 1.00 66.62 124 TYR A N 1
ATOM 957 C CA . TYR A 1 124 ? 14.013 8.508 6.765 1.00 66.62 124 TYR A CA 1
ATOM 958 C C . TYR A 1 124 ? 13.346 9.710 7.437 1.00 66.62 124 TYR A C 1
ATOM 960 O O . TYR A 1 124 ? 12.185 10.017 7.168 1.00 66.62 124 TYR A O 1
ATOM 968 N N . GLU A 1 125 ? 14.099 10.396 8.294 1.00 65.31 125 GLU A N 1
ATOM 969 C CA . GLU A 1 125 ? 13.623 11.530 9.100 1.00 65.31 125 GLU A CA 1
ATOM 970 C C . GLU A 1 125 ? 14.285 12.861 8.711 1.00 65.31 125 GLU A C 1
ATOM 972 O O . GLU A 1 125 ? 14.101 13.865 9.398 1.00 65.31 125 GLU A O 1
ATOM 977 N N . ASP A 1 126 ? 15.048 12.915 7.611 1.00 72.75 126 ASP A N 1
ATOM 978 C CA . ASP A 1 126 ? 15.632 14.186 7.179 1.00 72.75 126 ASP A CA 1
ATOM 979 C C . ASP A 1 126 ? 14.543 15.201 6.764 1.00 72.75 126 ASP A C 1
ATOM 981 O O . ASP A 1 126 ? 13.426 14.846 6.358 1.00 72.75 126 ASP A O 1
ATOM 985 N N . SER A 1 127 ? 14.845 16.492 6.925 1.00 66.06 127 SER A N 1
ATOM 986 C CA . SER A 1 127 ? 13.858 17.569 6.787 1.00 66.06 127 SER A CA 1
ATOM 987 C C . SER A 1 127 ? 13.291 17.686 5.372 1.00 66.06 127 SER A C 1
ATOM 989 O O . SER A 1 127 ? 12.099 17.966 5.203 1.00 66.06 127 SER A O 1
ATOM 991 N N . ASP A 1 128 ? 14.113 17.429 4.354 1.00 70.81 128 ASP A N 1
ATOM 992 C CA . ASP A 1 128 ? 13.725 17.542 2.947 1.00 70.81 128 ASP A CA 1
ATOM 993 C C . ASP A 1 128 ? 12.843 16.359 2.519 1.00 70.81 128 ASP A C 1
ATOM 995 O O . ASP A 1 128 ? 11.835 16.531 1.817 1.00 70.81 128 ASP A O 1
ATOM 999 N N . TYR A 1 129 ? 13.153 15.160 3.015 1.00 74.06 129 TYR A N 1
ATOM 1000 C CA . TYR A 1 129 ? 12.341 13.957 2.898 1.00 74.06 129 TYR A CA 1
ATOM 1001 C C . TYR A 1 129 ? 10.964 14.163 3.539 1.00 74.06 129 TYR A C 1
ATOM 1003 O O . TYR A 1 129 ? 9.937 13.900 2.899 1.00 74.06 129 TYR A O 1
ATOM 1011 N N . CYS A 1 130 ? 10.923 14.717 4.754 1.00 76.19 130 CYS A N 1
ATOM 1012 C CA . CYS A 1 130 ? 9.681 14.990 5.475 1.00 76.19 130 CYS A CA 1
ATOM 1013 C C . CYS A 1 130 ? 8.805 16.026 4.757 1.00 76.19 130 CYS A C 1
ATOM 1015 O O . CYS A 1 130 ? 7.600 15.813 4.589 1.00 76.19 130 CYS A O 1
ATOM 1017 N N . ALA A 1 131 ? 9.395 17.124 4.270 1.00 74.94 131 ALA A N 1
ATOM 1018 C CA . ALA A 1 131 ? 8.667 18.165 3.546 1.00 74.94 131 ALA A CA 1
ATOM 1019 C C . ALA A 1 131 ? 8.051 17.637 2.239 1.00 74.94 131 ALA A C 1
ATOM 1021 O O . ALA A 1 131 ? 6.904 17.956 1.905 1.00 74.94 131 ALA A O 1
ATOM 1022 N N . ARG A 1 132 ? 8.782 16.790 1.504 1.00 78.31 132 ARG A N 1
ATOM 1023 C CA . ARG A 1 132 ? 8.280 16.144 0.284 1.00 78.31 132 ARG A CA 1
ATOM 1024 C C . ARG A 1 132 ? 7.127 15.182 0.577 1.00 78.31 132 ARG A C 1
ATOM 1026 O O . ARG A 1 132 ? 6.110 15.250 -0.114 1.00 78.31 132 ARG A O 1
ATOM 1033 N N . LYS A 1 133 ? 7.253 14.329 1.597 1.00 82.62 133 LYS A N 1
ATOM 1034 C CA . LYS A 1 133 ? 6.209 13.366 1.993 1.00 82.62 133 LYS A CA 1
ATOM 1035 C C . LYS A 1 133 ? 4.950 14.065 2.502 1.00 82.62 133 LYS A C 1
ATOM 1037 O O . LYS A 1 133 ? 3.854 13.729 2.068 1.00 82.62 133 LYS A O 1
ATOM 1042 N N . SER A 1 134 ? 5.094 15.131 3.290 1.00 81.06 134 SER A N 1
ATOM 1043 C CA . SER A 1 134 ? 3.961 15.938 3.766 1.00 81.06 134 SER A CA 1
ATOM 1044 C C . SER A 1 134 ? 3.093 16.483 2.617 1.00 81.06 134 SER A C 1
ATOM 1046 O O . SER A 1 134 ? 1.861 16.430 2.678 1.00 81.06 134 SER A O 1
ATOM 1048 N N . ARG A 1 135 ? 3.709 16.915 1.503 1.00 82.75 135 ARG A N 1
ATOM 1049 C CA . ARG A 1 135 ? 2.965 17.329 0.298 1.00 82.75 135 ARG A CA 1
ATOM 1050 C C . ARG A 1 135 ? 2.181 16.178 -0.337 1.00 82.75 135 ARG A C 1
ATOM 1052 O O . ARG A 1 135 ? 1.028 16.385 -0.714 1.00 82.75 135 ARG A O 1
ATOM 1059 N N . GLN A 1 136 ? 2.770 14.985 -0.431 1.00 88.31 136 GLN A N 1
ATOM 1060 C CA . GLN A 1 136 ? 2.086 13.804 -0.972 1.00 88.31 136 GLN A CA 1
ATOM 1061 C C . GLN A 1 136 ? 0.939 13.337 -0.064 1.00 88.31 136 GLN A C 1
ATOM 1063 O O . GLN A 1 136 ? -0.144 13.017 -0.551 1.00 88.31 136 GLN A O 1
ATOM 1068 N N . HIS A 1 137 ? 1.120 13.404 1.256 1.00 93.06 137 HIS A N 1
ATOM 1069 C CA . HIS A 1 137 ? 0.117 12.996 2.241 1.00 93.06 137 HIS A CA 1
ATOM 1070 C C . HIS A 1 137 ? -1.189 13.788 2.124 1.00 93.06 137 HIS A C 1
ATOM 1072 O O . HIS A 1 137 ? -2.270 13.233 2.314 1.00 93.06 137 HIS A O 1
ATOM 1078 N N . THR A 1 138 ? -1.121 15.074 1.772 1.00 92.44 138 THR A N 1
ATOM 1079 C CA . THR A 1 138 ? -2.323 15.883 1.512 1.00 92.44 138 THR A CA 1
ATOM 1080 C C . THR A 1 138 ? -3.147 15.332 0.342 1.00 92.44 138 THR A C 1
ATOM 1082 O O . THR A 1 138 ? -4.374 15.332 0.412 1.00 92.44 138 THR A O 1
ATOM 1085 N N . GLY A 1 139 ? -2.491 14.818 -0.703 1.00 94.44 139 GLY A N 1
ATOM 1086 C CA . GLY A 1 139 ? -3.161 14.150 -1.822 1.00 94.44 139 GLY A CA 1
ATOM 1087 C C . GLY A 1 139 ? -3.690 12.765 -1.453 1.00 94.44 139 GLY A C 1
ATOM 1088 O O . GLY A 1 139 ? -4.833 12.447 -1.759 1.00 94.44 139 GLY A O 1
ATOM 1089 N N . MET A 1 140 ? -2.916 11.969 -0.712 1.00 96.25 140 MET A N 1
ATOM 1090 C CA . MET A 1 140 ? -3.336 10.639 -0.245 1.00 96.25 140 MET A CA 1
ATOM 1091 C C . MET A 1 140 ? -4.599 10.685 0.625 1.00 96.25 140 MET A C 1
ATOM 1093 O O . MET A 1 140 ? -5.440 9.794 0.540 1.00 96.25 140 MET A O 1
ATOM 1097 N N . LYS A 1 141 ? -4.789 11.756 1.405 1.00 95.56 141 LYS A N 1
ATOM 1098 C CA . LYS A 1 141 ? -6.016 11.981 2.190 1.00 95.56 141 LYS A CA 1
ATOM 1099 C C . LYS A 1 141 ? -7.287 12.128 1.340 1.00 95.56 141 LYS A C 1
ATOM 1101 O O . LYS A 1 141 ? -8.375 12.003 1.888 1.00 95.56 141 LYS A O 1
ATOM 1106 N N . GLN A 1 142 ? -7.173 12.366 0.029 1.00 95.88 142 GLN A N 1
ATOM 1107 C CA . GLN A 1 142 ? -8.318 12.347 -0.894 1.00 95.88 142 GLN A CA 1
ATOM 1108 C C . GLN A 1 142 ? -8.775 10.918 -1.232 1.00 95.88 142 GLN A C 1
ATOM 1110 O O . GLN A 1 142 ? -9.908 10.719 -1.656 1.00 95.88 142 GLN A O 1
ATOM 1115 N N . ILE A 1 143 ? -7.907 9.917 -1.045 1.00 96.19 143 ILE A N 1
ATOM 1116 C CA . ILE A 1 143 ? -8.193 8.505 -1.338 1.00 96.19 143 ILE A CA 1
ATOM 1117 C C . ILE A 1 143 ? -8.893 7.829 -0.149 1.00 96.19 143 ILE A C 1
ATOM 1119 O O . ILE A 1 143 ? -9.777 6.992 -0.340 1.00 96.19 143 ILE A O 1
ATOM 1123 N N . GLY A 1 144 ? -8.492 8.173 1.077 1.00 95.81 144 GLY A N 1
ATOM 1124 C CA . GLY A 1 144 ? -9.012 7.597 2.315 1.00 95.81 144 GLY A CA 1
ATOM 1125 C C . GLY A 1 144 ? -8.299 8.134 3.557 1.00 95.81 144 GLY A C 1
ATOM 1126 O O . GLY A 1 144 ? -7.515 9.083 3.488 1.00 95.81 144 GLY A O 1
ATOM 1127 N N . VAL A 1 145 ? -8.554 7.518 4.713 1.00 96.25 145 VAL A N 1
ATOM 1128 C CA . VAL A 1 145 ? -7.930 7.923 5.983 1.00 96.25 145 VAL A CA 1
ATOM 1129 C C . VAL A 1 145 ? -6.461 7.503 5.989 1.00 96.25 145 VAL A C 1
ATOM 1131 O O . VAL A 1 145 ? -6.161 6.312 5.976 1.00 96.25 145 VAL A O 1
ATOM 1134 N N . LEU A 1 146 ? -5.550 8.476 6.005 1.00 96.19 146 LEU A N 1
ATOM 1135 C CA . LEU A 1 146 ? -4.108 8.229 5.959 1.00 96.19 146 LEU A CA 1
ATOM 1136 C C . LEU A 1 146 ? -3.534 7.857 7.335 1.00 96.19 146 LEU A C 1
ATOM 1138 O O . LEU A 1 146 ? -3.695 8.603 8.304 1.00 96.19 146 LEU A O 1
ATOM 1142 N N . HIS A 1 147 ? -2.768 6.770 7.381 1.00 96.19 147 HIS A N 1
ATOM 1143 C CA . HIS A 1 147 ? -1.894 6.393 8.489 1.00 96.19 147 HIS A CA 1
ATOM 1144 C C . HIS A 1 147 ? -0.479 6.094 7.994 1.00 96.19 147 HIS A C 1
ATOM 1146 O O . HIS A 1 147 ? -0.276 5.697 6.852 1.00 96.19 147 HIS A O 1
ATOM 1152 N N . THR A 1 148 ? 0.499 6.277 8.874 1.00 95.06 148 THR A N 1
ATOM 1153 C CA . THR A 1 148 ? 1.911 6.012 8.588 1.00 95.06 148 THR A CA 1
ATOM 1154 C C . THR A 1 148 ? 2.405 4.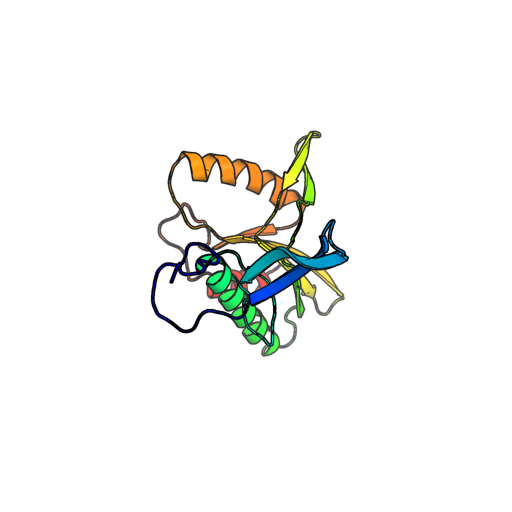823 9.409 1.00 95.06 148 THR A C 1
ATOM 1156 O O . THR A 1 148 ? 1.885 4.585 10.504 1.00 95.06 148 THR A O 1
ATOM 1159 N N . ASP A 1 149 ? 3.402 4.098 8.906 1.00 94.25 149 ASP A N 1
ATOM 1160 C CA . ASP A 1 149 ? 4.237 3.177 9.687 1.00 94.25 149 ASP A CA 1
ATOM 1161 C C . ASP A 1 149 ? 5.653 3.776 9.813 1.00 94.25 149 ASP A C 1
ATOM 1163 O O . ASP A 1 149 ? 6.339 3.875 8.795 1.00 94.25 149 ASP A O 1
ATOM 1167 N N . PRO A 1 150 ? 6.087 4.224 11.006 1.00 92.94 150 PRO A N 1
ATOM 1168 C CA . PRO A 1 150 ? 5.359 4.153 12.271 1.00 92.94 150 PRO A CA 1
ATOM 1169 C C . PRO A 1 150 ? 4.196 5.164 12.388 1.00 92.94 150 PRO A C 1
ATOM 1171 O O . PRO A 1 150 ? 4.166 6.178 11.676 1.00 92.94 150 PRO A O 1
ATOM 1174 N N . PRO A 1 151 ? 3.216 4.919 13.287 1.00 91.56 151 PRO A N 1
ATOM 1175 C CA . PRO A 1 151 ? 2.104 5.839 13.517 1.00 91.56 151 PRO A CA 1
ATOM 1176 C C . PRO A 1 151 ? 2.605 7.194 13.996 1.00 91.56 151 PRO A C 1
ATOM 1178 O O . PRO A 1 151 ? 3.442 7.244 14.887 1.00 91.56 151 PRO A O 1
ATOM 1181 N N . LYS A 1 152 ? 2.038 8.279 13.451 1.00 83.75 152 LYS A N 1
ATOM 1182 C CA . LYS A 1 152 ? 2.467 9.652 13.758 1.00 83.75 152 LYS A CA 1
ATOM 1183 C C . LYS A 1 152 ? 3.987 9.790 13.618 1.00 83.75 152 LYS A C 1
ATOM 1185 O O . LYS A 1 152 ? 4.646 10.147 14.574 1.00 83.75 152 LYS A O 1
ATOM 1190 N N . TRP A 1 153 ? 4.537 9.487 12.442 1.00 79.50 153 TRP A N 1
ATOM 1191 C CA . TRP A 1 153 ? 5.981 9.250 12.268 1.00 79.50 153 TRP A CA 1
ATOM 1192 C C . TRP A 1 153 ? 6.931 10.334 12.824 1.00 79.50 153 TRP A C 1
ATOM 1194 O O . TRP A 1 153 ? 8.098 10.046 13.041 1.00 79.50 153 TRP A O 1
ATOM 1204 N N . LEU A 1 154 ? 6.456 11.568 13.028 1.00 79.06 154 LEU A N 1
ATOM 1205 C CA . LEU A 1 154 ? 7.232 12.673 13.606 1.00 79.06 154 LEU A CA 1
ATOM 1206 C C . LEU A 1 154 ? 7.268 12.671 15.149 1.00 79.06 154 LEU A C 1
ATOM 1208 O O . LEU A 1 154 ? 8.009 13.453 15.741 1.00 79.06 154 LEU A O 1
ATOM 1212 N N . ASP A 1 155 ? 6.467 11.826 15.794 1.00 81.81 155 ASP A N 1
ATOM 1213 C CA . ASP A 1 155 ? 6.406 11.662 17.241 1.00 81.81 155 ASP A CA 1
ATOM 1214 C C . ASP A 1 155 ? 7.332 10.508 17.655 1.00 81.81 155 ASP A C 1
ATOM 1216 O O . ASP A 1 155 ? 7.201 9.388 17.168 1.00 81.81 155 ASP A O 1
ATOM 1220 N N . ASN A 1 156 ? 8.219 10.749 18.622 1.00 75.31 156 ASN A N 1
ATOM 1221 C CA . ASN A 1 156 ? 9.154 9.726 19.118 1.00 75.31 156 ASN A CA 1
ATOM 1222 C C . ASN A 1 156 ? 8.486 8.616 19.952 1.00 75.31 156 ASN A C 1
ATOM 1224 O O . ASN A 1 156 ? 9.120 7.604 20.248 1.00 75.31 156 ASN A O 1
ATOM 1228 N N . ASP A 1 157 ? 7.233 8.811 20.373 1.00 83.75 157 ASP A N 1
ATOM 1229 C CA . ASP A 1 157 ? 6.474 7.837 21.155 1.00 83.75 157 ASP A CA 1
ATOM 1230 C C . ASP A 1 157 ? 5.219 7.412 20.393 1.00 83.75 157 ASP A C 1
ATOM 1232 O O . ASP A 1 157 ? 4.216 8.129 20.318 1.00 83.75 157 ASP A O 1
ATOM 1236 N N . HIS A 1 158 ? 5.289 6.219 19.809 1.00 84.88 158 HIS A N 1
ATOM 1237 C CA . HIS A 1 158 ? 4.182 5.621 19.087 1.00 84.88 158 HIS A CA 1
ATOM 1238 C C . HIS A 1 158 ? 4.041 4.130 19.425 1.00 84.88 158 HIS A C 1
ATOM 1240 O O . HIS A 1 158 ? 5.030 3.395 19.546 1.00 84.88 158 HIS A O 1
ATOM 1246 N N . PRO A 1 159 ? 2.804 3.613 19.531 1.00 90.06 159 PRO A N 1
ATOM 1247 C CA . PRO A 1 159 ? 2.598 2.182 19.687 1.00 90.06 159 PRO A CA 1
ATOM 1248 C C . PRO A 1 159 ? 3.103 1.425 18.445 1.00 90.06 159 PRO A C 1
ATOM 1250 O O . PRO A 1 159 ? 3.157 1.987 17.349 1.00 90.06 159 PRO A O 1
ATOM 1253 N N . PRO A 1 160 ? 3.392 0.115 18.559 1.00 93.75 160 PRO A N 1
ATOM 1254 C CA . PRO A 1 160 ? 3.684 -0.713 17.394 1.00 93.75 160 PRO A CA 1
ATOM 1255 C C . PRO A 1 160 ? 2.579 -0.592 16.338 1.00 93.75 160 PRO A C 1
ATOM 1257 O O . PRO A 1 160 ? 1.400 -0.749 16.674 1.00 93.75 160 PRO A O 1
ATOM 1260 N N . PHE A 1 161 ? 2.950 -0.401 15.070 1.00 96.12 161 PHE A N 1
ATOM 1261 C CA . PHE A 1 161 ? 2.014 -0.131 13.972 1.00 96.12 161 PHE A CA 1
ATOM 1262 C C . PHE A 1 161 ? 0.832 -1.110 13.910 1.00 96.12 161 PHE A C 1
ATOM 1264 O O . PHE A 1 161 ? -0.323 -0.696 13.872 1.00 96.12 161 PHE A O 1
ATOM 1271 N N . LYS A 1 162 ? 1.077 -2.419 14.054 1.00 97.19 162 LYS A N 1
ATOM 1272 C CA . LYS A 1 162 ? 0.008 -3.437 14.119 1.00 97.19 162 LYS A CA 1
ATOM 1273 C C . LYS A 1 162 ? -1.028 -3.200 15.232 1.00 97.19 162 LYS A C 1
ATOM 1275 O O . LYS A 1 162 ? -2.209 -3.455 15.026 1.00 97.19 162 LYS A O 1
ATOM 1280 N N . LYS A 1 163 ? -0.624 -2.716 16.416 1.00 96.62 163 LYS A N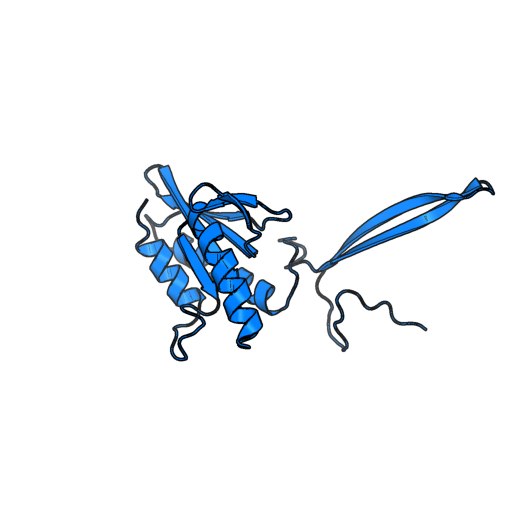 1
ATOM 1281 C CA . LYS A 1 163 ? -1.563 -2.415 17.516 1.00 96.62 163 LYS A CA 1
ATOM 1282 C C . LYS A 1 163 ? -2.394 -1.174 17.198 1.00 96.62 163 LYS A C 1
ATOM 1284 O O . LYS A 1 163 ? -3.602 -1.192 17.415 1.00 96.62 163 LYS A O 1
ATOM 1289 N N . HIS A 1 164 ? -1.748 -0.140 16.657 1.00 96.62 164 HIS A N 1
ATOM 1290 C CA . HIS A 1 164 ? -2.417 1.070 16.177 1.00 96.62 164 HIS A CA 1
ATOM 1291 C C . HIS A 1 164 ? -3.477 0.732 15.126 1.00 96.62 164 HIS A C 1
ATOM 1293 O O . HIS A 1 164 ? -4.653 1.026 15.321 1.00 96.62 164 HIS A O 1
ATOM 1299 N N . MET A 1 165 ? -3.087 0.015 14.070 1.00 97.75 165 MET A N 1
ATOM 1300 C CA . MET A 1 165 ? -3.990 -0.349 12.978 1.00 97.75 165 MET A CA 1
ATOM 1301 C C . MET A 1 165 ? -5.137 -1.251 13.426 1.00 97.75 165 MET A C 1
ATOM 1303 O O . MET A 1 165 ? -6.268 -1.061 12.987 1.00 97.75 165 MET A O 1
ATOM 1307 N N . TYR A 1 166 ? -4.89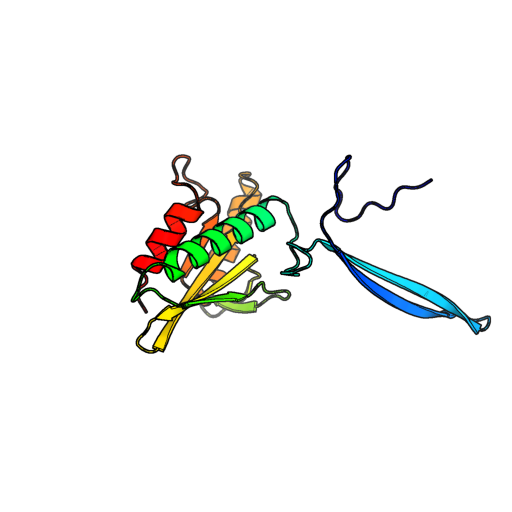3 -2.193 14.341 1.00 97.06 166 TYR A N 1
ATOM 1308 C CA . TYR A 1 166 ? -5.978 -2.970 14.941 1.00 97.06 166 TYR A CA 1
ATOM 1309 C C . TYR A 1 166 ? -7.006 -2.065 15.637 1.00 97.06 166 TYR A C 1
ATOM 1311 O O . TYR A 1 166 ? -8.207 -2.224 15.429 1.00 97.06 166 TYR A O 1
ATOM 1319 N N . GLY A 1 167 ? -6.545 -1.079 16.413 1.00 96.06 167 GLY A N 1
ATOM 1320 C CA . GLY A 1 167 ? -7.410 -0.078 17.040 1.00 96.06 167 GLY A CA 1
ATOM 1321 C C . GLY A 1 167 ? -8.194 0.756 16.024 1.00 96.06 167 GLY A C 1
ATOM 1322 O O . GLY A 1 167 ? -9.390 0.964 16.220 1.00 96.06 167 GLY A O 1
ATOM 1323 N N . VAL A 1 168 ? -7.549 1.171 14.928 1.00 96.00 168 VAL A N 1
ATOM 1324 C CA . VAL A 1 168 ? -8.184 1.900 13.817 1.00 96.00 168 VAL A CA 1
ATOM 1325 C C . VAL A 1 168 ? -9.332 1.090 13.218 1.00 96.00 168 VAL A C 1
ATOM 1327 O O . VAL A 1 168 ? -10.454 1.581 13.181 1.00 96.00 168 VAL A O 1
ATOM 1330 N N . PHE A 1 169 ? -9.098 -0.159 12.808 1.00 96.56 169 PHE A N 1
ATOM 1331 C CA . PHE A 1 169 ? -10.138 -0.972 12.164 1.00 96.56 169 PHE A CA 1
ATOM 1332 C C . PHE A 1 169 ? -11.268 -1.387 13.113 1.00 96.56 169 PHE A C 1
ATOM 1334 O O . PHE A 1 169 ? -12.403 -1.557 12.675 1.00 96.56 169 PHE A O 1
ATOM 1341 N N . MET A 1 170 ? -10.991 -1.507 14.414 1.00 94.31 170 MET A N 1
ATOM 1342 C CA . MET A 1 170 ? -12.015 -1.773 15.430 1.00 94.31 170 MET A CA 1
ATOM 1343 C C . MET A 1 170 ? -12.988 -0.604 15.639 1.00 94.31 170 MET A C 1
ATOM 1345 O O . MET A 1 170 ? -14.124 -0.839 16.043 1.00 94.31 170 MET A O 1
ATOM 1349 N N . HIS A 1 171 ? -12.553 0.634 15.389 1.00 92.25 171 HIS A N 1
ATOM 1350 C CA . HIS A 1 171 ? -13.335 1.855 15.638 1.00 92.25 171 HIS A CA 1
ATOM 1351 C C . HIS A 1 171 ? -13.533 2.693 14.371 1.00 92.25 171 HIS A C 1
ATOM 1353 O O . HIS A 1 171 ? -13.814 3.893 14.448 1.00 92.25 171 HIS A O 1
ATOM 1359 N N . LEU A 1 172 ? -13.348 2.071 13.205 1.00 87.44 172 LEU A N 1
ATOM 1360 C CA . LEU A 1 172 ? -13.425 2.752 11.927 1.00 87.44 172 LEU A CA 1
ATOM 1361 C C . LEU A 1 172 ? -14.840 3.294 11.726 1.00 87.44 172 LEU A C 1
ATOM 1363 O O . LEU A 1 172 ? -15.828 2.596 11.960 1.00 87.44 172 LEU A O 1
ATOM 1367 N N . ARG A 1 173 ? -14.928 4.553 11.301 1.00 81.94 173 ARG A N 1
ATOM 1368 C CA . ARG A 1 173 ? -16.193 5.153 10.880 1.00 81.94 173 ARG A CA 1
ATOM 1369 C C . ARG A 1 173 ? -16.352 4.887 9.387 1.00 81.94 173 ARG A C 1
ATOM 1371 O O . ARG A 1 173 ? -15.444 5.213 8.625 1.00 81.94 173 ARG A O 1
ATOM 1378 N N . TYR A 1 174 ? -17.466 4.257 9.028 1.00 78.06 174 TYR A N 1
ATOM 1379 C CA . TYR A 1 174 ? -17.842 3.929 7.655 1.00 78.06 174 TYR A CA 1
ATOM 1380 C C . TYR A 1 174 ? -18.786 4.975 7.079 1.00 78.06 174 TYR A C 1
ATOM 1382 O O . TYR A 1 174 ? -19.593 5.521 7.870 1.00 78.06 174 TYR A O 1
#

Sequence (174 aa):
MRGISINGEAQGGIRPPYWVILAFCRSADGRIICSEGYAHALYQLTCPVPVDSKLERNTLTALLNVASWLKRKPGTPELSLERPLFDTEVYVNGEKKYVLPDFIVTARAPDGKTARVVIETMGYEDSDYCARKSRQHTGMKQIGVLHTDPPKWLDNDHPPFKKHMYGVFMHLRY

Foldseek 3Di:
DPDPDDLPDDDDDPAADKDKDWDWDQDPVRDIDGPDMDIFGALHPVHRHTDNDPQLSVVVVLVVVLQVVQVVDPQFWHKDKDQDPDWDWFAFPNDIDTAGFRMWIWTATPVRDIFIETEHEDDDDDPVVVVVVVVRVSRVVRVGHYAYVVGVVVDPDGDHNSVVVSVCRVPPDD

Radius of gyration: 19.57 Å; chains: 1; bounding box: 56×40×59 Å